Protein AF-A0A352WS15-F1 (afdb_monomer_lite)

Radius of gyration: 16.1 Å; chains: 1; bounding box: 43×32×36 Å

Foldseek 3Di:
DPDDDDDDDDDDDDDPCPPHDDDWAEAEDDPAALADVVGPSVPPDVVSVVSCVVVCVVCVVVVGRYYDHDD

Secondary structure (DSSP, 8-state):
---------------TTSS------EEE-SS--S--TTSSTTS--HHHHHHHHHHHHHHHHTT-SEEEPP-

Sequence (71 aa):
SKTYLFCIILSPVGAYYAEGLNPVKIFVENEYVRAVKGGIGFAKAGGNYAASLRAQKKAYDMGYSQVLWLD

pLDDT: mean 92.76,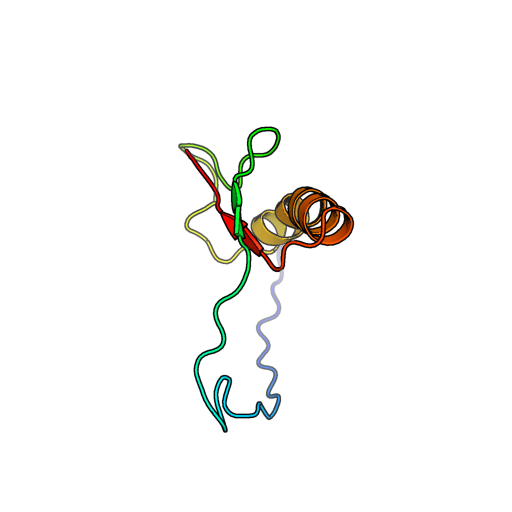 std 9.39, range [52.78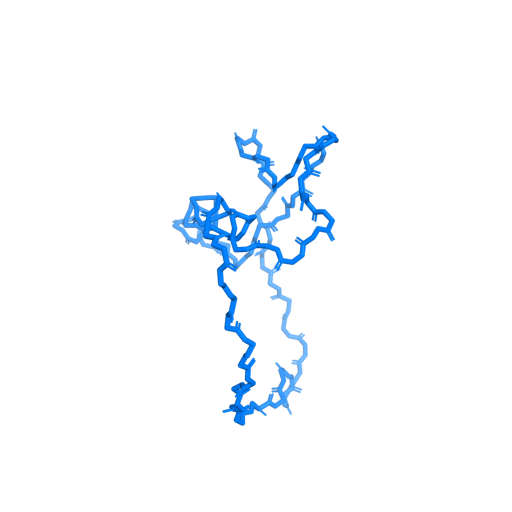, 98.25]

Structure (mmCIF, N/CA/C/O backbone):
data_AF-A0A352WS15-F1
#
_entry.id   AF-A0A352WS15-F1
#
loop_
_atom_site.group_PDB
_atom_site.id
_atom_site.type_symbol
_atom_site.label_atom_id
_atom_site.label_alt_id
_atom_site.label_comp_id
_atom_site.label_asym_id
_atom_site.label_entity_id
_atom_site.label_seq_id
_atom_site.pdbx_PDB_ins_code
_atom_site.Cartn_x
_atom_site.Cartn_y
_atom_site.Cartn_z
_atom_site.occupancy
_atom_site.B_iso_or_equiv
_atom_site.auth_seq_id
_atom_site.auth_comp_id
_atom_site.auth_asym_id
_atom_site.auth_atom_id
_atom_site.pdbx_PDB_model_num
ATOM 1 N N . SER A 1 1 ? -20.790 -0.665 13.110 1.00 84.12 1 SER A N 1
ATOM 2 C CA . SER A 1 1 ? -20.704 -1.721 14.139 1.00 84.12 1 SER A CA 1
ATOM 3 C C . SER A 1 1 ? -20.677 -1.070 15.513 1.00 84.12 1 SER A C 1
ATOM 5 O O . SER A 1 1 ? -20.138 0.024 15.612 1.00 84.12 1 SER A O 1
ATOM 7 N N . LYS A 1 2 ? -21.249 -1.695 16.548 1.00 96.19 2 LYS A N 1
ATOM 8 C CA . LYS A 1 2 ? -21.074 -1.270 17.956 1.00 96.19 2 LYS A CA 1
ATOM 9 C C . LYS A 1 2 ? -20.090 -2.163 18.723 1.00 96.19 2 LYS A C 1
ATOM 11 O O . LYS A 1 2 ? -19.817 -1.918 19.889 1.00 96.19 2 LYS A O 1
ATOM 16 N N . THR A 1 3 ? -19.576 -3.195 18.065 1.00 97.19 3 THR A N 1
ATOM 17 C CA . THR A 1 3 ? -18.641 -4.174 18.616 1.00 97.19 3 THR A CA 1
ATOM 18 C C . THR A 1 3 ? -17.373 -4.198 17.767 1.00 97.19 3 THR A C 1
ATOM 20 O O . THR A 1 3 ? -17.415 -3.933 16.560 1.00 97.19 3 THR A O 1
ATOM 23 N N . TYR A 1 4 ? -16.244 -4.502 18.405 1.00 96.94 4 TYR A N 1
ATOM 24 C CA . TYR A 1 4 ? -14.929 -4.569 17.774 1.00 96.94 4 TYR A CA 1
ATOM 25 C C . TYR A 1 4 ? -14.233 -5.866 18.175 1.00 96.94 4 TYR A C 1
ATOM 27 O O . TYR A 1 4 ? -14.442 -6.368 19.278 1.00 96.94 4 TYR A O 1
ATOM 35 N N . LEU A 1 5 ? -13.390 -6.378 17.281 1.00 97.50 5 LEU A N 1
ATOM 36 C CA . LEU A 1 5 ? -12.495 -7.494 17.549 1.00 97.50 5 LEU A CA 1
ATOM 37 C C . LEU A 1 5 ? -11.056 -6.990 17.463 1.00 97.50 5 LEU A C 1
ATOM 39 O O . LEU A 1 5 ? -10.648 -6.454 16.434 1.00 97.50 5 LEU A O 1
ATOM 43 N N . PHE A 1 6 ? -10.291 -7.185 18.533 1.00 97.94 6 PHE A N 1
ATOM 44 C CA . PHE A 1 6 ? -8.843 -7.025 18.520 1.00 97.94 6 PHE A CA 1
ATOM 45 C C . PHE A 1 6 ? -8.204 -8.410 18.423 1.00 97.94 6 PHE A C 1
ATOM 47 O O . PHE A 1 6 ? -8.538 -9.303 19.198 1.00 97.94 6 PHE A O 1
ATOM 54 N N . CYS A 1 7 ? -7.317 -8.601 17.450 1.00 98.19 7 CYS A N 1
ATOM 55 C CA . CYS A 1 7 ? -6.634 -9.868 17.223 1.00 98.19 7 CYS A CA 1
ATOM 56 C C . CYS A 1 7 ? -5.154 -9.630 16.916 1.00 98.19 7 CYS A C 1
ATOM 58 O O . CYS A 1 7 ? -4.778 -8.586 16.382 1.00 98.19 7 CYS A O 1
ATOM 60 N N . ILE A 1 8 ? -4.324 -10.614 17.261 1.00 98.25 8 ILE A N 1
ATOM 61 C CA . ILE A 1 8 ? -2.891 -10.641 16.962 1.00 98.25 8 ILE A CA 1
ATOM 62 C C . ILE A 1 8 ? -2.618 -11.932 16.196 1.00 98.25 8 ILE A C 1
ATOM 64 O O . ILE A 1 8 ? -3.023 -13.009 16.628 1.00 98.25 8 ILE A O 1
ATOM 68 N N . ILE A 1 9 ? -1.941 -11.812 15.057 1.00 98.19 9 ILE A N 1
ATOM 69 C CA . ILE A 1 9 ? -1.561 -12.931 14.194 1.00 98.19 9 ILE A CA 1
ATOM 70 C C . ILE A 1 9 ? -0.038 -12.923 14.079 1.00 98.19 9 ILE A C 1
ATOM 72 O O . ILE A 1 9 ? 0.565 -11.865 13.902 1.00 98.19 9 ILE A O 1
ATOM 76 N N . LEU A 1 10 ? 0.578 -14.098 14.184 1.00 98.00 10 LEU A N 1
ATOM 77 C CA . LEU A 1 10 ? 2.021 -14.287 14.065 1.00 98.00 10 LEU A CA 1
ATOM 78 C C . LEU A 1 10 ? 2.319 -15.072 12.783 1.00 98.00 10 LEU A C 1
ATOM 80 O O . LEU A 1 10 ? 1.645 -16.057 12.492 1.00 98.00 10 LEU A O 1
ATOM 84 N N . SER A 1 11 ? 3.335 -14.647 12.032 1.00 97.25 11 SER A N 1
ATOM 85 C CA . SER A 1 11 ? 3.862 -15.368 10.870 1.00 97.25 11 SER A CA 1
ATOM 86 C C . SER A 1 11 ? 5.385 -15.246 10.872 1.00 97.25 11 SER A C 1
ATOM 88 O O . SER A 1 11 ? 5.878 -14.118 10.960 1.00 97.25 11 SER A O 1
ATOM 90 N N . PRO A 1 12 ? 6.150 -16.347 10.765 1.00 96.56 12 PRO A N 1
ATOM 91 C CA . PRO A 1 12 ? 7.585 -16.244 10.539 1.00 96.56 12 PRO A CA 1
ATOM 92 C C . PRO A 1 12 ? 7.839 -15.542 9.197 1.00 96.56 12 PRO A C 1
ATOM 94 O O . PRO A 1 12 ? 7.080 -15.718 8.242 1.00 96.56 12 PRO A O 1
ATOM 97 N N . VAL A 1 13 ? 8.898 -14.738 9.122 1.00 93.69 13 VAL A N 1
ATOM 98 C CA . VAL A 1 13 ? 9.325 -14.054 7.895 1.00 93.69 13 VAL A CA 1
ATOM 99 C C . VAL A 1 13 ? 10.842 -14.157 7.768 1.00 93.69 13 VAL A C 1
ATOM 101 O O . VAL A 1 13 ? 11.557 -14.068 8.766 1.00 93.69 13 VAL A O 1
ATOM 104 N N . GLY A 1 14 ? 11.329 -14.390 6.549 1.00 89.06 14 GLY A N 1
ATOM 105 C CA . GLY A 1 14 ? 12.761 -14.401 6.255 1.00 89.06 14 GLY A CA 1
ATOM 106 C C . GLY A 1 14 ? 13.361 -12.993 6.238 1.00 89.06 14 GLY A C 1
ATOM 107 O O . GLY A 1 14 ? 12.645 -11.990 6.226 1.00 89.06 14 GLY A O 1
ATOM 108 N N . ALA A 1 15 ? 14.691 -12.905 6.200 1.00 85.12 15 ALA A N 1
ATOM 109 C CA . ALA A 1 15 ? 15.356 -11.633 5.946 1.00 85.12 15 ALA A CA 1
ATOM 110 C C . ALA A 1 15 ? 15.000 -11.140 4.533 1.00 85.12 15 ALA A C 1
ATOM 112 O O . ALA A 1 15 ? 15.172 -11.874 3.563 1.00 85.12 15 ALA A O 1
ATOM 113 N N . TYR A 1 16 ? 14.553 -9.886 4.411 1.00 76.38 16 TYR A N 1
ATOM 114 C CA . TYR A 1 16 ? 14.227 -9.272 3.114 1.00 76.38 16 TYR A CA 1
ATOM 115 C C . TYR A 1 16 ? 15.426 -9.247 2.144 1.00 76.38 16 TYR A C 1
ATOM 117 O O . TYR A 1 16 ? 15.224 -9.190 0.936 1.00 76.38 16 TYR A O 1
ATOM 125 N N . TYR A 1 17 ? 16.658 -9.324 2.668 1.00 66.06 17 TYR A N 1
ATOM 126 C CA . TYR A 1 17 ? 17.912 -9.213 1.917 1.00 66.06 17 TYR A CA 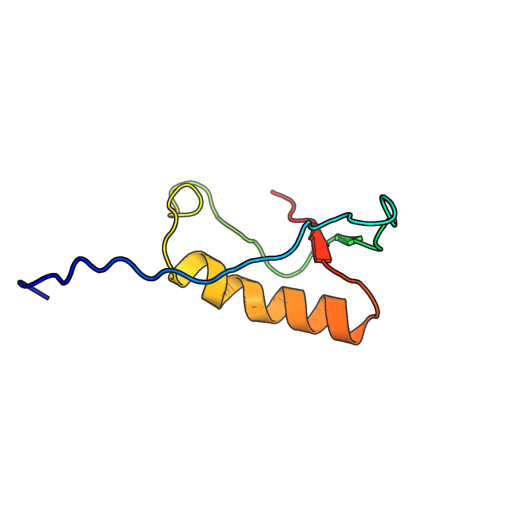1
ATOM 127 C C . TYR A 1 17 ? 18.966 -10.212 2.419 1.00 66.06 17 TYR A C 1
ATOM 129 O O . TYR A 1 17 ? 20.052 -9.811 2.830 1.00 66.06 17 TYR A O 1
ATOM 137 N N . ALA A 1 18 ? 18.654 -11.511 2.441 1.00 55.44 18 ALA A N 1
ATOM 138 C CA . ALA A 1 18 ? 19.602 -12.529 2.918 1.00 55.44 18 ALA A CA 1
ATOM 139 C C . ALA A 1 18 ? 20.922 -12.571 2.111 1.00 55.44 18 ALA A C 1
ATOM 141 O O . ALA A 1 18 ? 21.948 -12.969 2.651 1.00 55.44 18 ALA A O 1
ATOM 142 N N . GLU A 1 19 ? 20.905 -12.117 0.850 1.00 52.78 19 GLU A N 1
ATOM 143 C CA . GLU A 1 19 ? 22.038 -12.213 -0.087 1.00 52.78 19 GLU A CA 1
ATOM 144 C C . GLU A 1 19 ? 22.364 -10.887 -0.826 1.00 52.78 19 GLU A C 1
ATOM 146 O O . GLU A 1 19 ? 23.240 -10.869 -1.685 1.00 52.78 19 GLU A O 1
ATOM 151 N N . GLY A 1 20 ? 21.700 -9.759 -0.504 1.00 67.56 20 GLY A N 1
ATOM 152 C CA . GLY A 1 20 ? 21.988 -8.433 -1.094 1.00 67.56 20 GLY A CA 1
ATOM 153 C C . GLY A 1 20 ? 20.771 -7.523 -1.350 1.00 67.56 20 GLY A C 1
ATOM 154 O O . GLY A 1 20 ? 19.622 -7.945 -1.231 1.00 67.56 20 GLY A O 1
ATOM 155 N N . LEU A 1 21 ? 21.035 -6.256 -1.710 1.00 76.69 21 LEU A N 1
ATOM 156 C CA . LEU A 1 21 ? 20.037 -5.248 -2.110 1.00 76.69 21 LEU A CA 1
ATOM 157 C C . LEU A 1 21 ? 19.909 -5.211 -3.641 1.00 76.69 21 LEU A C 1
ATOM 159 O O . LEU A 1 21 ? 20.705 -4.561 -4.316 1.00 76.69 21 LEU A O 1
ATOM 163 N N . ASN A 1 22 ? 18.896 -5.880 -4.193 1.00 78.00 22 ASN A N 1
ATOM 164 C CA . ASN A 1 22 ? 18.591 -5.781 -5.620 1.00 78.00 22 ASN A CA 1
ATOM 165 C C . ASN A 1 22 ? 17.685 -4.567 -5.883 1.00 78.00 22 ASN A C 1
ATOM 167 O O . ASN A 1 22 ? 16.590 -4.498 -5.316 1.00 78.00 22 ASN A O 1
ATOM 171 N N . PRO A 1 23 ? 18.099 -3.608 -6.730 1.00 86.38 23 PRO A N 1
ATOM 172 C CA . PRO A 1 23 ? 17.254 -2.476 -7.077 1.00 86.38 23 PRO A CA 1
ATOM 173 C C . PRO A 1 23 ? 16.027 -2.942 -7.864 1.00 86.38 23 PRO A C 1
ATOM 175 O O . PRO A 1 23 ? 16.089 -3.875 -8.666 1.00 86.38 23 PRO A O 1
ATOM 178 N N . VAL A 1 24 ? 14.907 -2.252 -7.660 1.00 88.69 24 VAL A N 1
ATOM 179 C CA . VAL A 1 24 ? 13.643 -2.537 -8.343 1.00 88.69 24 VAL A CA 1
ATOM 180 C C . VAL A 1 24 ? 13.237 -1.382 -9.247 1.00 88.69 24 VAL A C 1
ATOM 182 O O . VAL A 1 24 ? 13.515 -0.218 -8.958 1.00 88.69 24 VAL A O 1
ATOM 185 N N . LYS A 1 25 ? 12.543 -1.697 -10.342 1.00 92.31 25 LYS A N 1
ATOM 186 C CA . LYS A 1 25 ? 11.920 -0.679 -11.193 1.00 92.31 25 LYS A CA 1
ATOM 187 C C . LYS A 1 25 ? 10.665 -0.155 -10.502 1.00 92.31 25 LYS A C 1
ATOM 189 O O . LYS A 1 25 ? 9.795 -0.944 -10.126 1.00 92.31 25 LYS A O 1
ATOM 194 N N . ILE A 1 26 ? 10.563 1.165 -10.379 1.00 95.69 26 ILE A N 1
ATOM 195 C CA . ILE A 1 26 ? 9.422 1.841 -9.760 1.00 95.69 26 ILE A CA 1
ATOM 196 C C . ILE A 1 26 ? 8.654 2.626 -10.827 1.00 95.69 26 ILE A C 1
ATOM 198 O O . ILE A 1 26 ? 9.255 3.347 -11.622 1.00 95.69 26 ILE A O 1
ATOM 202 N N . PHE A 1 27 ? 7.336 2.449 -10.863 1.00 96.81 27 PHE A N 1
ATOM 203 C CA . PHE A 1 27 ? 6.435 3.147 -11.776 1.00 96.81 27 PHE A CA 1
ATOM 204 C C . PHE A 1 27 ? 5.923 4.431 -11.129 1.00 96.81 27 PHE A C 1
ATOM 206 O O . PHE A 1 27 ? 5.359 4.373 -10.042 1.00 96.81 27 PHE A O 1
ATOM 213 N N . VAL A 1 28 ? 6.090 5.576 -11.787 1.00 97.12 28 VAL A N 1
ATOM 214 C CA . VAL A 1 28 ? 5.511 6.845 -11.326 1.00 97.12 28 VAL A CA 1
ATOM 215 C C . VAL A 1 28 ? 4.049 6.898 -11.758 1.00 97.12 28 VAL A C 1
ATOM 217 O O . VAL A 1 28 ? 3.766 6.921 -12.955 1.00 97.12 28 VAL A O 1
ATOM 220 N N . GLU A 1 29 ? 3.126 6.873 -10.797 1.00 95.19 29 GLU A N 1
ATOM 221 C CA . GLU A 1 29 ? 1.692 6.896 -11.097 1.00 95.19 29 GLU A CA 1
ATOM 222 C C . GLU A 1 29 ? 1.197 8.316 -11.383 1.00 95.19 29 GLU A C 1
ATOM 224 O O . GLU A 1 29 ? 1.501 9.244 -10.640 1.00 95.19 29 GLU A O 1
ATOM 229 N N . ASN A 1 30 ? 0.395 8.452 -12.443 1.00 93.50 30 ASN A N 1
ATOM 230 C CA . ASN A 1 30 ? -0.177 9.723 -12.898 1.00 93.50 30 ASN A CA 1
ATOM 231 C C . ASN A 1 30 ? -1.715 9.694 -12.979 1.00 93.50 30 ASN A C 1
ATOM 233 O O . ASN A 1 30 ? -2.333 10.732 -13.193 1.00 93.50 30 ASN A O 1
ATOM 237 N N . GLU A 1 31 ? -2.347 8.523 -12.849 1.00 94.12 31 GLU A N 1
ATOM 238 C CA . GLU A 1 31 ? -3.807 8.375 -12.971 1.00 94.12 31 GLU A CA 1
ATOM 239 C C . GLU A 1 31 ? -4.510 8.167 -11.626 1.00 94.12 31 GLU A C 1
ATOM 241 O O . GLU A 1 31 ? -5.665 8.560 -11.466 1.00 94.12 31 GLU A O 1
ATOM 246 N N . TYR A 1 32 ? -3.839 7.542 -10.656 1.00 95.38 32 TYR A N 1
ATOM 247 C CA . TYR A 1 32 ? -4.405 7.228 -9.345 1.00 95.38 32 TYR A CA 1
ATOM 248 C C . TYR A 1 32 ? -3.619 7.926 -8.235 1.00 95.38 32 TYR A C 1
ATOM 250 O O . TYR A 1 32 ? -2.395 7.985 -8.271 1.00 95.38 32 TYR A O 1
ATOM 258 N N . VAL A 1 33 ? -4.319 8.373 -7.191 1.00 95.25 33 VAL A N 1
ATOM 259 C CA . VAL A 1 33 ? -3.703 8.962 -5.993 1.00 95.25 33 VAL A CA 1
ATOM 260 C C . VAL A 1 33 ? -3.789 7.999 -4.814 1.00 95.25 33 VAL A C 1
ATOM 262 O O . VAL A 1 33 ? -4.801 7.320 -4.625 1.00 95.25 33 VAL A O 1
ATOM 265 N N . ARG A 1 34 ? -2.736 7.935 -3.988 1.00 96.50 34 ARG A N 1
ATOM 266 C CA . ARG A 1 34 ? -2.729 7.047 -2.809 1.00 96.50 34 ARG A CA 1
ATOM 267 C C . ARG A 1 34 ? -3.578 7.578 -1.664 1.00 96.50 34 ARG A C 1
ATOM 269 O O . ARG A 1 34 ? -4.142 6.808 -0.889 1.00 96.50 34 ARG A O 1
ATOM 276 N N . ALA A 1 35 ? -3.579 8.892 -1.502 1.00 96.88 35 ALA A N 1
ATOM 277 C CA . ALA A 1 35 ? -4.233 9.599 -0.420 1.00 96.88 35 ALA A CA 1
ATOM 278 C C . ALA A 1 35 ? -4.508 11.036 -0.859 1.00 96.88 35 ALA A C 1
ATOM 280 O O . ALA A 1 35 ? -3.864 11.544 -1.766 1.00 96.88 35 ALA A O 1
ATOM 281 N N . VAL A 1 36 ? -5.447 11.690 -0.183 1.00 95.00 36 VAL A N 1
ATOM 282 C CA . VAL A 1 36 ? -5.827 13.081 -0.447 1.00 95.00 36 VAL A CA 1
ATOM 283 C C . VAL A 1 36 ? -5.758 13.898 0.837 1.00 95.00 36 VAL A C 1
ATOM 285 O O . VAL A 1 36 ? -5.854 13.347 1.941 1.00 95.00 36 VAL A O 1
ATOM 288 N N . LYS A 1 37 ? -5.621 15.221 0.712 1.00 96.25 37 LYS A N 1
ATOM 289 C CA . LYS A 1 37 ? -5.663 16.140 1.856 1.00 96.25 37 LYS A CA 1
ATOM 290 C C . LYS A 1 37 ? -6.994 16.000 2.604 1.00 96.25 37 LYS A C 1
ATOM 292 O O . LYS A 1 37 ? -8.057 16.018 1.995 1.00 96.25 37 LYS A O 1
ATOM 297 N N . GLY A 1 38 ? -6.925 15.842 3.926 1.00 95.69 38 GLY A N 1
ATOM 298 C CA . GLY A 1 38 ? -8.097 15.567 4.771 1.00 95.69 38 GLY A CA 1
ATOM 299 C C . GLY A 1 38 ? -8.610 14.122 4.701 1.00 95.69 38 GLY A C 1
ATOM 300 O O . GLY A 1 38 ? -9.522 13.765 5.441 1.00 95.69 38 GLY A O 1
ATOM 301 N N . GLY A 1 39 ? -8.020 13.280 3.848 1.00 96.19 39 GLY A N 1
ATOM 302 C CA . GLY A 1 39 ? -8.301 11.853 3.794 1.00 96.19 39 GLY A CA 1
ATOM 303 C C . GLY A 1 39 ? -7.592 11.068 4.897 1.00 96.19 39 GLY A C 1
ATOM 304 O O . GLY A 1 39 ? -6.902 11.608 5.757 1.00 96.19 39 GLY A O 1
ATOM 305 N N . ILE A 1 40 ? -7.718 9.747 4.833 1.00 97.19 40 ILE A N 1
ATOM 306 C CA . ILE A 1 40 ? -7.214 8.819 5.857 1.00 97.19 40 ILE A CA 1
ATOM 307 C C . ILE A 1 40 ? -5.824 8.247 5.537 1.00 97.19 40 ILE A 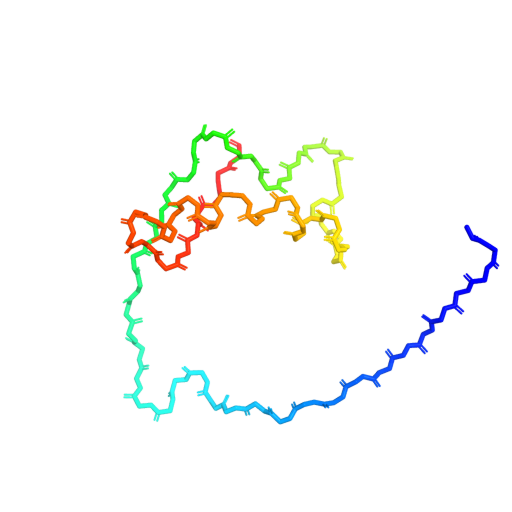C 1
ATOM 309 O O . ILE A 1 40 ? -5.440 7.222 6.094 1.00 97.19 40 ILE A O 1
ATOM 313 N N . GLY A 1 41 ? -5.051 8.881 4.649 1.00 96.69 41 GLY A N 1
ATOM 314 C CA . GLY A 1 41 ? -3.757 8.362 4.177 1.00 96.69 41 GLY A CA 1
ATOM 315 C C . GLY A 1 41 ? -2.691 8.182 5.264 1.00 96.69 41 GLY A C 1
ATOM 316 O O . GLY A 1 41 ? -1.766 7.389 5.092 1.00 96.69 41 GLY A O 1
ATOM 317 N N . PHE A 1 42 ? -2.845 8.885 6.388 1.00 96.25 42 PHE A N 1
ATOM 318 C CA . PHE A 1 42 ? -1.984 8.783 7.569 1.00 96.25 42 PHE A CA 1
ATOM 319 C C . PHE A 1 42 ? -2.331 7.587 8.474 1.00 96.25 42 PHE A C 1
ATOM 321 O O . PHE A 1 42 ? -1.527 7.203 9.320 1.00 96.25 42 PHE A O 1
ATOM 328 N N . ALA A 1 43 ? -3.517 6.989 8.317 1.00 97.75 43 ALA A N 1
ATOM 329 C CA . ALA A 1 43 ? -3.968 5.854 9.115 1.00 97.75 43 ALA A CA 1
ATOM 330 C C . ALA A 1 43 ? -3.666 4.522 8.410 1.00 97.75 43 ALA A C 1
ATOM 332 O O . ALA A 1 43 ? -3.801 4.389 7.191 1.00 97.75 43 ALA A O 1
ATOM 333 N N . LYS A 1 44 ? -3.334 3.476 9.177 1.00 97.38 44 LYS A N 1
ATOM 334 C CA . LYS A 1 44 ? -3.148 2.111 8.650 1.00 97.38 44 LYS A CA 1
ATOM 335 C C . LYS A 1 44 ? -4.494 1.396 8.468 1.00 97.38 44 LYS A C 1
ATOM 337 O O . LYS A 1 44 ? -4.750 0.347 9.051 1.00 97.38 44 LYS A O 1
ATOM 342 N N . ALA A 1 45 ? -5.373 2.002 7.679 1.00 96.75 45 ALA A N 1
ATOM 343 C CA . ALA A 1 45 ? -6.712 1.504 7.398 1.00 96.75 45 ALA A CA 1
ATOM 344 C C . ALA A 1 45 ? -6.741 0.699 6.091 1.00 96.75 45 ALA A C 1
ATOM 346 O O . ALA A 1 45 ? -6.142 1.102 5.093 1.00 96.75 45 ALA A O 1
ATOM 347 N N . GLY A 1 46 ? -7.482 -0.413 6.074 1.00 96.94 46 GLY A N 1
ATOM 348 C CA . GLY A 1 46 ? -7.561 -1.314 4.915 1.00 96.94 46 GLY A CA 1
ATOM 349 C C . GLY A 1 46 ? -8.019 -0.636 3.617 1.00 96.94 46 GLY A C 1
ATOM 350 O O . GLY A 1 46 ? -7.538 -0.995 2.546 1.00 96.94 46 GLY A O 1
ATOM 351 N N . GLY A 1 47 ? -8.865 0.397 3.709 1.00 96.56 47 GLY A N 1
ATOM 352 C CA . GLY A 1 47 ? -9.344 1.155 2.546 1.00 96.56 47 GLY A CA 1
ATOM 353 C C . GLY A 1 47 ? -8.221 1.781 1.712 1.00 96.56 47 GLY A C 1
ATOM 354 O O . GLY A 1 47 ? -8.278 1.730 0.486 1.00 96.56 47 GLY A O 1
ATOM 355 N N . ASN A 1 48 ? -7.158 2.271 2.361 1.00 97.81 48 ASN A N 1
ATOM 356 C CA . ASN A 1 48 ? -5.997 2.848 1.672 1.00 97.81 48 ASN A CA 1
ATOM 357 C C . ASN A 1 48 ? -5.283 1.810 0.794 1.00 97.81 48 ASN A C 1
ATOM 359 O O . ASN A 1 48 ? -4.846 2.108 -0.314 1.00 97.81 48 ASN A O 1
ATOM 363 N N . TYR A 1 49 ? -5.180 0.575 1.288 1.00 97.44 49 TYR A N 1
ATOM 364 C CA . TYR A 1 49 ? -4.530 -0.518 0.571 1.00 97.44 49 TYR A CA 1
ATOM 365 C C . TYR A 1 49 ? -5.420 -1.046 -0.550 1.00 97.44 49 TYR A C 1
ATOM 367 O O . TYR A 1 49 ? -4.939 -1.218 -1.667 1.00 97.44 49 TYR A O 1
ATOM 375 N N . ALA A 1 50 ? -6.718 -1.229 -0.291 1.00 97.69 50 ALA A N 1
ATOM 376 C CA . ALA A 1 50 ? -7.673 -1.668 -1.305 1.00 97.69 50 ALA A CA 1
ATOM 377 C C . ALA A 1 50 ? -7.690 -0.723 -2.519 1.00 97.69 50 ALA A C 1
ATOM 379 O O . ALA A 1 50 ? -7.621 -1.186 -3.657 1.00 97.69 50 ALA A O 1
ATOM 380 N N . ALA A 1 51 ? -7.687 0.593 -2.280 1.00 96.00 51 ALA A N 1
ATOM 381 C CA . ALA A 1 51 ? -7.637 1.600 -3.339 1.00 96.00 51 ALA A CA 1
ATOM 382 C C . ALA A 1 51 ? -6.340 1.539 -4.174 1.00 96.00 51 ALA A C 1
ATOM 384 O O . ALA A 1 51 ? -6.376 1.753 -5.384 1.00 96.00 51 ALA A O 1
ATOM 385 N N . SER A 1 52 ? -5.202 1.182 -3.563 1.00 97.06 52 SER A N 1
ATOM 386 C CA . SER A 1 52 ? -3.909 1.093 -4.262 1.00 97.06 52 SER A CA 1
ATOM 387 C C . SER A 1 52 ? -3.766 -0.104 -5.214 1.00 97.06 52 SER A C 1
ATOM 389 O O . SER A 1 52 ? -2.897 -0.087 -6.089 1.00 97.06 52 SER A O 1
ATOM 391 N N . LEU A 1 53 ? -4.614 -1.137 -5.089 1.00 97.75 53 LEU A N 1
ATOM 392 C CA . LEU A 1 53 ? -4.468 -2.388 -5.847 1.00 97.75 53 LEU A CA 1
ATOM 393 C C . LEU A 1 53 ? -4.559 -2.183 -7.364 1.00 97.75 53 LEU A C 1
ATOM 395 O O . LEU A 1 53 ? -3.877 -2.876 -8.119 1.00 97.75 53 LEU A O 1
ATOM 399 N N . ARG A 1 54 ? -5.375 -1.226 -7.824 1.00 97.31 54 ARG A N 1
ATOM 400 C CA . ARG A 1 54 ? -5.554 -0.967 -9.259 1.00 97.31 54 ARG A CA 1
ATOM 401 C C . ARG A 1 54 ? -4.283 -0.408 -9.904 1.00 97.31 54 ARG A C 1
ATOM 403 O O . ARG A 1 54 ? -3.873 -0.920 -10.944 1.00 97.31 54 ARG A O 1
ATOM 410 N N . ALA A 1 55 ? -3.646 0.573 -9.264 1.00 97.44 55 ALA A N 1
ATOM 411 C CA . ALA A 1 55 ? -2.378 1.148 -9.715 1.00 97.44 55 ALA A CA 1
ATOM 412 C C . ALA A 1 55 ? -1.242 0.117 -9.666 1.00 97.44 55 ALA A C 1
ATOM 414 O O . ALA A 1 55 ? -0.494 -0.037 -10.628 1.00 97.44 55 ALA A O 1
ATOM 415 N N . GLN A 1 56 ? -1.157 -0.667 -8.583 1.00 97.38 56 GLN A N 1
ATOM 416 C CA . GLN A 1 56 ? -0.141 -1.715 -8.470 1.00 97.38 56 GLN A CA 1
ATOM 417 C C . GLN A 1 56 ? -0.305 -2.789 -9.551 1.00 97.38 56 GLN A C 1
ATOM 419 O O . GLN A 1 56 ? 0.693 -3.248 -10.106 1.00 97.38 56 GLN A O 1
ATOM 424 N N . LYS A 1 57 ? -1.546 -3.172 -9.884 1.00 97.81 57 LYS A N 1
ATOM 425 C CA . LYS A 1 57 ? -1.807 -4.093 -10.994 1.00 97.81 57 LYS A CA 1
ATOM 426 C C . LYS A 1 57 ? -1.336 -3.512 -12.329 1.00 97.81 57 LYS A C 1
ATOM 428 O O . LYS A 1 57 ? -0.664 -4.213 -13.075 1.00 97.81 57 LYS A O 1
ATOM 433 N N . LYS A 1 58 ? -1.646 -2.246 -12.612 1.00 97.38 58 LYS A N 1
ATOM 434 C CA . LYS A 1 58 ? -1.182 -1.559 -13.825 1.00 97.38 58 LYS A CA 1
ATOM 435 C C . LYS A 1 58 ? 0.349 -1.539 -13.913 1.00 97.38 58 LYS A C 1
ATOM 437 O O . LYS A 1 58 ? 0.900 -1.941 -14.930 1.00 97.38 58 LYS A O 1
ATOM 442 N N . ALA A 1 59 ? 1.031 -1.135 -12.841 1.00 96.94 59 ALA A N 1
ATOM 443 C CA . ALA A 1 59 ? 2.492 -1.121 -12.783 1.00 96.94 59 ALA A CA 1
ATOM 444 C C . ALA A 1 59 ? 3.091 -2.519 -13.009 1.00 96.94 59 ALA A C 1
ATOM 446 O O . ALA A 1 59 ? 4.053 -2.664 -13.764 1.00 96.94 59 ALA A O 1
ATOM 447 N N . TYR A 1 60 ? 2.486 -3.550 -12.411 1.00 96.62 60 TYR A N 1
ATOM 448 C CA . TYR A 1 60 ? 2.884 -4.942 -12.612 1.00 96.62 60 TYR A CA 1
ATOM 449 C C . TYR A 1 60 ? 2.711 -5.394 -14.067 1.00 96.62 60 TYR A C 1
ATOM 451 O O . TYR A 1 60 ? 3.645 -5.949 -14.642 1.00 96.62 60 TYR A O 1
ATOM 459 N N . ASP A 1 61 ? 1.562 -5.099 -14.684 1.00 97.38 61 ASP A 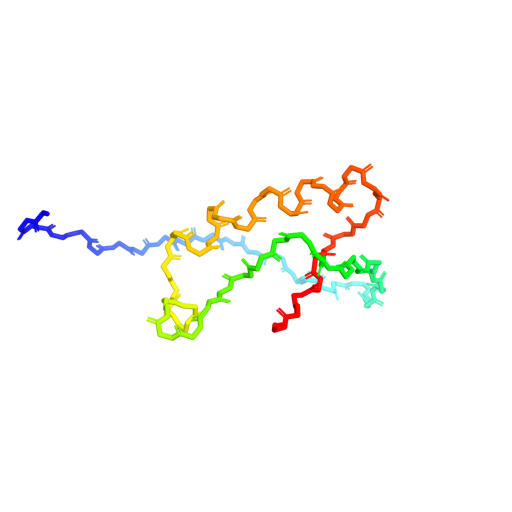N 1
ATOM 460 C CA . ASP A 1 61 ? 1.281 -5.425 -16.090 1.00 97.38 61 ASP A CA 1
ATOM 461 C C . ASP A 1 61 ? 2.264 -4.702 -17.051 1.00 97.38 61 ASP A C 1
ATOM 463 O O . ASP A 1 61 ? 2.493 -5.157 -18.170 1.00 97.38 61 ASP A O 1
ATOM 467 N N . MET A 1 62 ? 2.903 -3.612 -16.599 1.00 96.69 62 MET A N 1
ATOM 468 C CA . MET A 1 62 ? 3.960 -2.870 -17.304 1.00 96.69 62 MET A CA 1
ATOM 469 C C . MET A 1 62 ? 5.395 -3.321 -16.949 1.00 96.69 62 MET A C 1
ATOM 471 O O . MET A 1 62 ? 6.363 -2.739 -17.442 1.00 96.69 62 MET A O 1
ATOM 475 N N . GLY A 1 63 ? 5.565 -4.335 -16.096 1.00 95.06 63 GLY A N 1
ATOM 476 C CA . GLY A 1 63 ? 6.876 -4.874 -15.710 1.00 95.06 63 GLY A CA 1
ATOM 477 C C . GLY A 1 63 ? 7.605 -4.102 -14.601 1.00 95.06 63 GLY A C 1
ATOM 478 O O . GLY A 1 63 ? 8.822 -4.247 -14.452 1.00 95.06 63 GLY A O 1
ATOM 479 N N . TYR A 1 64 ? 6.892 -3.285 -13.822 1.00 95.88 64 TYR A N 1
ATOM 480 C CA . TYR A 1 64 ? 7.423 -2.594 -12.645 1.00 95.88 64 TYR A CA 1
ATOM 481 C C . TYR A 1 64 ? 7.083 -3.348 -11.360 1.00 95.88 64 TYR A C 1
ATOM 483 O O . TYR A 1 64 ? 6.037 -3.985 -11.237 1.00 95.88 64 TYR A O 1
ATOM 491 N N . SER A 1 65 ? 7.961 -3.253 -10.364 1.00 93.88 65 SER A N 1
ATOM 492 C CA . SER A 1 65 ? 7.779 -3.968 -9.099 1.00 93.88 65 SER A CA 1
ATOM 493 C C . SER A 1 65 ? 6.854 -3.224 -8.142 1.00 93.88 65 SER A C 1
ATOM 495 O O . SER A 1 65 ? 6.121 -3.861 -7.391 1.00 93.88 65 SER A O 1
ATOM 497 N N . GLN A 1 66 ? 6.889 -1.889 -8.141 1.00 94.19 66 GLN A N 1
ATOM 498 C CA . GLN A 1 66 ? 6.168 -1.036 -7.192 1.00 94.19 66 GLN A CA 1
ATOM 499 C C . GLN A 1 66 ? 5.729 0.277 -7.842 1.00 94.19 66 GLN A C 1
ATOM 501 O O . GLN A 1 66 ? 6.275 0.690 -8.867 1.00 94.19 66 GLN A O 1
ATOM 506 N N . VAL A 1 67 ? 4.773 0.941 -7.199 1.00 96.88 67 VAL A N 1
ATOM 507 C CA . VAL A 1 67 ? 4.307 2.283 -7.556 1.00 96.88 67 VAL A CA 1
ATOM 508 C C . VAL A 1 67 ? 4.993 3.333 -6.678 1.00 96.88 67 VAL A C 1
ATOM 510 O O . VAL A 1 67 ? 4.981 3.223 -5.450 1.00 96.88 67 VAL A O 1
ATOM 513 N N . LEU A 1 68 ? 5.553 4.369 -7.301 1.00 97.50 68 LEU A N 1
ATOM 514 C CA . LEU A 1 68 ? 5.882 5.633 -6.656 1.00 97.50 68 LEU A CA 1
ATOM 515 C C . LEU A 1 68 ? 4.644 6.520 -6.701 1.00 97.50 68 LEU A C 1
ATOM 517 O O . LEU A 1 68 ? 4.112 6.809 -7.772 1.00 97.50 68 LEU A O 1
ATOM 521 N N . TRP A 1 69 ? 4.210 6.955 -5.528 1.00 96.62 69 TRP A N 1
ATOM 522 C CA . TRP A 1 69 ? 3.043 7.807 -5.373 1.00 96.62 69 TRP A CA 1
ATOM 523 C C . TRP A 1 69 ? 3.474 9.262 -5.294 1.00 96.62 69 TRP A C 1
ATOM 525 O O . TRP A 1 69 ? 4.319 9.596 -4.463 1.00 96.62 69 TRP A O 1
ATOM 535 N N . LEU A 1 70 ? 2.878 10.090 -6.143 1.00 93.06 70 LEU A N 1
ATOM 536 C CA . LEU A 1 70 ? 3.023 11.540 -6.120 1.00 93.06 70 LEU A CA 1
ATOM 537 C C . LEU A 1 70 ? 1.846 12.189 -5.375 1.00 93.06 70 LEU A C 1
ATOM 539 O O . LEU A 1 70 ? 0.862 11.506 -5.057 1.00 93.06 70 LEU A O 1
ATOM 543 N N . ASP A 1 71 ? 1.996 13.472 -5.047 1.00 84.75 71 ASP A N 1
ATOM 544 C CA . ASP A 1 71 ? 0.955 14.327 -4.467 1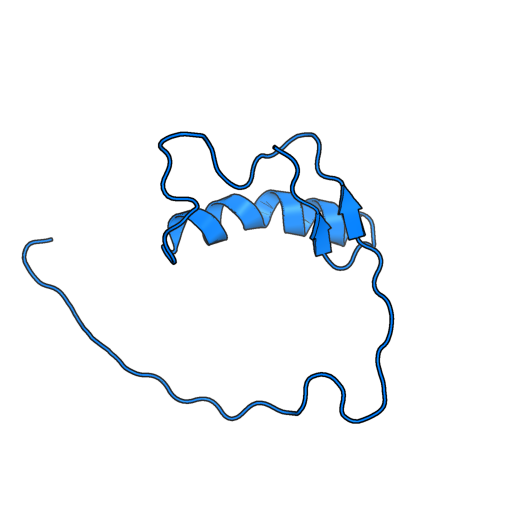.00 84.75 71 ASP A CA 1
ATOM 545 C C . ASP A 1 71 ? -0.018 14.906 -5.505 1.00 84.75 71 ASP A C 1
ATOM 547 O O . ASP A 1 71 ? 0.390 15.133 -6.667 1.00 84.75 71 ASP A O 1
#